Protein AF-A0A2S8BBG1-F1 (afdb_monomer_lite)

Structure (mmCIF, N/CA/C/O backbone):
data_AF-A0A2S8BBG1-F1
#
_entry.id   AF-A0A2S8BBG1-F1
#
loop_
_atom_site.group_PDB
_atom_site.id
_atom_site.type_symbol
_atom_site.label_atom_id
_atom_site.label_alt_id
_atom_site.label_comp_id
_atom_site.label_asym_id
_atom_site.label_entity_id
_atom_site.label_seq_id
_atom_site.pdbx_PDB_ins_code
_atom_site.Cartn_x
_atom_site.Cartn_y
_atom_site.Cartn_z
_atom_site.occupancy
_atom_site.B_iso_or_equiv
_atom_site.auth_seq_id
_atom_site.auth_comp_id
_atom_site.auth_asym_id
_atom_site.auth_atom_id
_atom_site.pdbx_PDB_model_num
ATOM 1 N N . MET A 1 1 ? 4.991 -4.164 9.583 1.00 54.44 1 MET A N 1
ATOM 2 C CA . MET A 1 1 ? 3.682 -4.073 10.264 1.00 54.44 1 MET A CA 1
ATOM 3 C C . MET A 1 1 ? 3.929 -3.989 11.759 1.00 54.44 1 MET A C 1
ATOM 5 O O . MET A 1 1 ? 4.217 -5.005 12.376 1.00 54.44 1 MET A O 1
ATOM 9 N N . GLN A 1 2 ? 3.918 -2.783 12.322 1.00 54.66 2 GLN A N 1
ATOM 10 C CA . GLN A 1 2 ? 3.895 -2.585 13.772 1.00 54.66 2 GLN A CA 1
ATOM 11 C C . GLN A 1 2 ? 2.486 -2.123 14.151 1.00 54.66 2 GLN A C 1
ATOM 13 O O . GLN A 1 2 ? 1.959 -1.215 13.516 1.00 54.66 2 GLN A O 1
ATOM 18 N N . GLY A 1 3 ? 1.893 -2.761 15.163 1.00 53.28 3 GLY A N 1
ATOM 19 C CA . GLY A 1 3 ? 0.555 -2.445 15.668 1.00 53.28 3 GLY A CA 1
ATOM 20 C C . GLY A 1 3 ? -0.488 -3.492 15.283 1.00 53.28 3 GLY A C 1
ATOM 21 O O . GLY A 1 3 ? -1.130 -3.376 14.252 1.00 53.28 3 GLY A O 1
ATOM 22 N N . ALA A 1 4 ? -0.654 -4.506 16.133 1.00 58.88 4 ALA A N 1
ATOM 23 C CA . ALA A 1 4 ? -1.824 -5.392 16.137 1.00 58.88 4 ALA A CA 1
ATOM 24 C C . ALA A 1 4 ? -2.414 -5.526 17.560 1.00 58.88 4 ALA A C 1
ATOM 26 O O . ALA A 1 4 ? -3.100 -6.491 17.868 1.00 58.88 4 ALA A O 1
ATOM 27 N N . GLY A 1 5 ? -2.114 -4.571 18.455 1.00 63.31 5 GLY A N 1
ATOM 28 C CA . GLY A 1 5 ? -2.513 -4.624 19.870 1.00 63.31 5 GLY A CA 1
ATOM 29 C C . GLY A 1 5 ? -3.910 -4.070 20.173 1.00 63.31 5 GLY A C 1
ATOM 30 O O . GLY A 1 5 ? -4.449 -4.356 21.232 1.00 63.31 5 GLY A O 1
ATOM 31 N N . HIS A 1 6 ? -4.506 -3.305 19.251 1.00 72.31 6 HIS A N 1
ATOM 32 C CA . HIS A 1 6 ? -5.814 -2.649 19.432 1.00 72.31 6 HIS A CA 1
ATOM 33 C C . HIS A 1 6 ? -6.809 -2.956 18.294 1.00 72.31 6 HIS A C 1
ATOM 35 O O . HIS A 1 6 ? -7.703 -2.163 18.024 1.00 72.31 6 HIS A O 1
ATOM 41 N N . GLY A 1 7 ? -6.634 -4.070 17.572 1.00 85.31 7 GLY A N 1
ATOM 42 C CA . GLY A 1 7 ? -7.541 -4.458 16.478 1.00 85.31 7 GLY A CA 1
ATOM 43 C C . GLY A 1 7 ? -7.472 -3.569 15.228 1.00 85.31 7 GLY A C 1
ATOM 44 O O . GLY A 1 7 ? -8.282 -3.724 14.319 1.0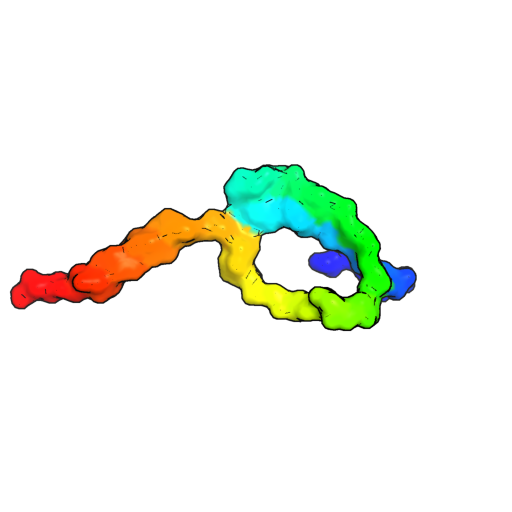0 85.31 7 GLY A O 1
ATOM 45 N N . VAL A 1 8 ? -6.487 -2.671 15.149 1.00 86.81 8 VAL A N 1
ATOM 46 C CA . VAL A 1 8 ? -6.245 -1.801 13.993 1.00 86.81 8 VAL A CA 1
ATOM 47 C C . VAL A 1 8 ? -4.806 -1.905 13.506 1.00 86.81 8 VAL A C 1
ATOM 49 O O . VAL A 1 8 ? -3.898 -2.217 14.276 1.00 86.81 8 VAL A O 1
ATOM 52 N N . MET A 1 9 ? -4.621 -1.602 12.228 1.00 88.00 9 MET A N 1
ATOM 53 C CA . MET A 1 9 ? -3.377 -1.656 11.477 1.00 88.00 9 MET A CA 1
ATOM 54 C C . MET A 1 9 ? -3.207 -0.349 10.705 1.00 88.00 9 MET A C 1
ATOM 56 O O . MET A 1 9 ? -4.098 0.057 9.959 1.00 88.00 9 MET A O 1
ATOM 60 N N . THR A 1 10 ? -2.050 0.292 10.847 1.00 89.19 10 THR A N 1
ATOM 61 C CA . THR A 1 10 ? -1.704 1.507 10.100 1.00 89.19 10 THR A CA 1
ATOM 62 C C . THR A 1 10 ? -0.771 1.152 8.945 1.00 89.19 10 THR A C 1
ATOM 64 O O . THR A 1 10 ? 0.294 0.568 9.153 1.00 89.19 10 THR A O 1
ATOM 67 N N . VAL A 1 11 ? -1.167 1.510 7.725 1.00 85.94 11 VAL A N 1
ATOM 68 C CA . VAL A 1 11 ? -0.450 1.237 6.474 1.00 85.94 11 VAL A CA 1
ATOM 69 C C . VAL A 1 11 ? 0.001 2.545 5.849 1.00 85.94 11 VAL A C 1
ATOM 71 O O . VAL A 1 11 ? -0.804 3.461 5.698 1.00 85.94 11 VAL A O 1
ATOM 74 N N . ARG A 1 12 ? 1.269 2.612 5.442 1.00 88.44 12 ARG A N 1
ATOM 75 C CA . ARG A 1 12 ? 1.792 3.659 4.561 1.00 88.44 12 ARG A CA 1
ATOM 76 C C . ARG A 1 12 ? 1.956 3.079 3.161 1.00 88.44 12 ARG A C 1
ATOM 78 O O . ARG A 1 12 ? 2.561 2.020 3.018 1.00 88.44 12 ARG A O 1
ATOM 85 N N . PHE A 1 13 ? 1.387 3.742 2.162 1.00 86.25 13 PHE A N 1
ATOM 86 C CA . PHE A 1 13 ? 1.414 3.292 0.771 1.00 86.25 13 PHE A CA 1
ATOM 87 C C . PHE A 1 13 ? 2.524 4.007 0.021 1.00 86.25 13 PHE A C 1
ATOM 89 O O . PHE A 1 13 ? 2.337 5.148 -0.373 1.00 86.25 13 PHE A O 1
ATOM 96 N N . GLU A 1 14 ? 3.659 3.355 -0.183 1.00 85.88 14 GLU A N 1
ATOM 97 C CA . GLU A 1 14 ? 4.786 3.923 -0.921 1.00 85.88 14 GLU A CA 1
ATOM 98 C C . GLU A 1 14 ? 5.543 2.837 -1.681 1.00 85.88 14 GLU A C 1
ATOM 100 O O . GLU A 1 14 ? 5.563 1.675 -1.273 1.00 85.88 14 GLU A O 1
ATOM 105 N N . THR A 1 15 ? 6.180 3.237 -2.774 1.00 81.44 15 THR A N 1
ATOM 106 C CA . THR A 1 15 ? 7.185 2.460 -3.495 1.00 81.44 15 THR A CA 1
ATOM 107 C C . THR A 1 15 ? 8.523 3.195 -3.478 1.00 81.44 15 THR A C 1
ATOM 109 O O . THR A 1 15 ? 8.629 4.336 -3.019 1.00 81.44 15 THR A O 1
ATOM 112 N N . ARG A 1 16 ? 9.569 2.559 -4.019 1.00 79.94 16 ARG A N 1
ATOM 113 C CA . ARG A 1 16 ? 10.875 3.201 -4.214 1.00 79.94 16 ARG A CA 1
ATOM 114 C C . ARG A 1 16 ? 10.770 4.529 -4.978 1.00 79.94 16 ARG A C 1
ATOM 116 O O . ARG A 1 16 ? 11.519 5.450 -4.660 1.00 79.94 16 ARG A O 1
ATOM 123 N N . SER A 1 17 ? 9.905 4.610 -5.992 1.00 81.56 17 SER A N 1
ATOM 124 C CA . SER A 1 17 ? 9.814 5.781 -6.872 1.00 81.56 17 SER A CA 1
ATOM 125 C C . SER A 1 17 ? 8.774 6.810 -6.419 1.00 81.56 17 SER A C 1
ATOM 127 O O . SER A 1 17 ? 8.938 7.994 -6.708 1.00 81.56 17 SER A O 1
ATOM 129 N N . SER A 1 18 ? 7.737 6.400 -5.674 1.00 82.25 18 SER A N 1
ATOM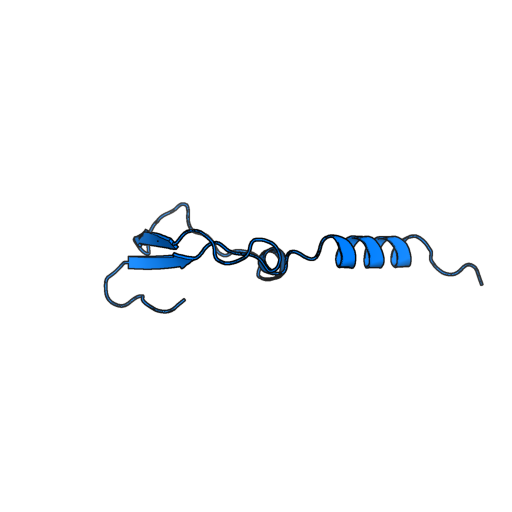 130 C CA . SER A 1 18 ? 6.635 7.298 -5.300 1.00 82.25 18 SER A CA 1
ATOM 131 C C . SER A 1 18 ? 6.986 8.317 -4.210 1.00 82.25 18 SER A C 1
ATOM 133 O O . SER A 1 18 ? 6.259 9.292 -4.038 1.00 82.25 18 SER A O 1
ATOM 135 N N . GLY A 1 19 ? 8.053 8.084 -3.435 1.00 81.31 19 GLY A N 1
ATOM 136 C CA . GLY A 1 19 ? 8.341 8.858 -2.219 1.00 81.31 19 GLY A CA 1
ATOM 137 C C . GLY A 1 19 ? 7.322 8.599 -1.092 1.00 81.31 19 GLY A C 1
ATOM 138 O O . GLY A 1 19 ? 6.519 7.669 -1.209 1.00 81.31 19 GLY A O 1
ATOM 139 N N . PRO A 1 20 ? 7.344 9.388 0.007 1.00 85.62 20 PRO A N 1
ATOM 140 C CA . PRO A 1 20 ? 6.444 9.199 1.144 1.00 85.62 20 PRO A CA 1
ATOM 141 C C . PRO A 1 20 ? 4.986 9.282 0.705 1.00 85.62 20 PRO A C 1
ATOM 143 O O . PRO A 1 20 ? 4.533 10.327 0.238 1.00 85.62 20 PRO A O 1
ATOM 146 N N . GLY A 1 21 ? 4.247 8.190 0.860 1.00 85.44 21 GLY A N 1
ATOM 147 C CA . GLY A 1 21 ? 2.863 8.145 0.410 1.00 85.44 21 GLY A CA 1
ATOM 148 C C . GLY A 1 21 ? 1.831 8.138 1.538 1.00 85.44 21 GLY A C 1
ATOM 149 O O . GLY A 1 21 ? 2.170 8.286 2.718 1.00 85.44 21 GLY A O 1
ATOM 150 N N . PRO A 1 22 ? 0.537 8.035 1.186 1.00 89.75 22 PRO A N 1
ATOM 151 C CA . PRO A 1 22 ? -0.549 8.237 2.132 1.00 89.75 22 PRO A CA 1
ATOM 152 C C . PRO A 1 22 ? -0.532 7.186 3.240 1.00 89.75 22 PRO A C 1
ATOM 154 O O . PRO A 1 22 ? -0.233 6.013 3.011 1.00 89.75 22 PRO A O 1
ATOM 157 N N . VAL A 1 23 ? -0.911 7.610 4.445 1.00 92.31 23 VAL A N 1
ATOM 158 C CA . VAL A 1 23 ? -1.075 6.735 5.608 1.00 92.31 23 VAL A CA 1
ATOM 159 C C . VAL A 1 23 ? -2.562 6.508 5.851 1.00 92.31 23 VAL A C 1
ATOM 161 O O . VAL A 1 23 ? -3.342 7.460 5.878 1.00 92.31 23 VAL A O 1
ATOM 164 N N . ARG A 1 24 ? -2.969 5.250 6.018 1.00 89.69 24 ARG A N 1
ATOM 165 C CA . ARG A 1 24 ? -4.352 4.865 6.322 1.00 89.69 24 ARG A CA 1
ATOM 166 C C . ARG A 1 24 ? -4.385 3.845 7.449 1.00 89.69 24 ARG A C 1
ATOM 168 O O . ARG A 1 24 ? -3.511 2.989 7.536 1.00 89.69 24 ARG A O 1
ATOM 175 N N . THR A 1 25 ? -5.425 3.916 8.266 1.00 90.94 25 THR A N 1
ATOM 176 C CA . THR A 1 25 ? -5.667 2.977 9.363 1.00 90.94 25 THR A CA 1
ATOM 177 C C . THR A 1 25 ? -6.877 2.120 9.032 1.00 90.94 25 THR A C 1
ATOM 179 O O . THR A 1 25 ? -7.904 2.646 8.605 1.00 90.94 25 THR A O 1
ATOM 182 N N . PHE A 1 26 ? -6.758 0.813 9.241 1.00 89.75 26 PHE A N 1
ATOM 183 C CA . PHE A 1 26 ? -7.799 -0.167 8.954 1.00 89.75 26 PHE A CA 1
ATOM 184 C C . PHE A 1 26 ? -8.013 -1.106 10.146 1.00 89.75 26 PHE A C 1
ATOM 186 O O . PHE A 1 26 ? -7.052 -1.387 10.866 1.00 89.75 26 PHE A O 1
ATOM 193 N N . PRO A 1 27 ? -9.229 -1.640 10.341 1.00 90.25 27 PRO A N 1
ATOM 194 C CA . PRO A 1 27 ? -9.442 -2.830 11.162 1.00 90.25 27 PRO A CA 1
ATOM 195 C C . PRO A 1 27 ? -8.594 -4.014 10.670 1.00 90.25 27 PRO A C 1
ATOM 197 O O . PRO A 1 27 ? -8.429 -4.197 9.460 1.00 90.25 27 PRO A O 1
ATOM 200 N N . VAL A 1 28 ? -8.062 -4.829 11.587 1.00 85.81 28 VAL A N 1
ATOM 201 C CA . VAL A 1 28 ? -7.204 -5.989 11.242 1.00 85.81 28 VAL A CA 1
ATOM 202 C C . VAL A 1 28 ? -7.926 -7.075 10.440 1.00 85.81 28 VAL A C 1
ATOM 204 O O . VAL A 1 28 ? -7.279 -7.859 9.754 1.00 85.81 28 VAL A O 1
ATOM 207 N N . ASP A 1 29 ? -9.252 -7.115 10.519 1.00 87.69 29 ASP A N 1
ATOM 208 C CA . ASP A 1 29 ? -10.145 -8.068 9.857 1.00 87.69 29 ASP A CA 1
ATOM 209 C C . ASP A 1 29 ? -10.764 -7.514 8.563 1.00 87.69 29 ASP A C 1
ATOM 211 O O . ASP A 1 29 ? -11.675 -8.116 7.993 1.00 87.69 29 ASP A O 1
ATOM 215 N N . THR A 1 30 ? -10.261 -6.379 8.064 1.00 88.94 30 THR A N 1
ATOM 216 C CA . THR A 1 30 ? -10.723 -5.792 6.801 1.00 88.94 30 THR A CA 1
ATOM 217 C C . THR A 1 30 ? -10.538 -6.791 5.657 1.00 88.94 30 THR A C 1
ATOM 219 O O . THR A 1 30 ? -9.418 -7.029 5.210 1.00 88.94 30 THR A O 1
ATOM 222 N N . ALA A 1 31 ? -11.643 -7.318 5.122 1.00 84.19 31 ALA A N 1
ATOM 223 C CA . ALA A 1 31 ? -11.635 -8.369 4.097 1.00 84.19 31 ALA A CA 1
ATOM 224 C C . ALA A 1 31 ? -10.915 -7.983 2.78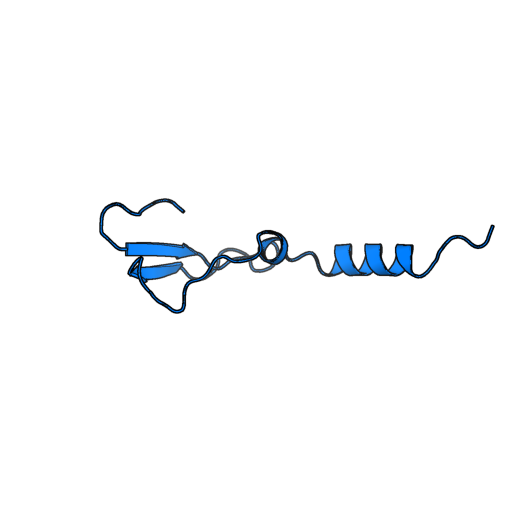9 1.00 84.19 31 ALA A C 1
ATOM 226 O O . ALA A 1 31 ? -10.446 -8.850 2.059 1.00 84.19 31 ALA A O 1
ATOM 227 N N . ALA A 1 32 ? -10.810 -6.684 2.490 1.00 84.19 32 ALA A N 1
ATOM 228 C CA . ALA A 1 32 ? -10.078 -6.178 1.328 1.00 84.19 32 ALA A CA 1
ATOM 229 C C . ALA A 1 32 ? -8.545 -6.181 1.513 1.00 84.19 32 ALA A C 1
ATOM 231 O O . ALA A 1 32 ? -7.815 -5.920 0.557 1.00 84.19 32 ALA A O 1
ATOM 232 N N . ILE A 1 33 ? -8.039 -6.455 2.721 1.00 83.69 33 ILE A N 1
ATOM 233 C CA . ILE A 1 33 ? -6.605 -6.538 3.007 1.00 83.69 33 ILE A CA 1
ATOM 234 C C . ILE A 1 33 ? -6.157 -7.986 2.849 1.00 83.69 33 ILE A C 1
ATOM 236 O O . ILE A 1 33 ? -6.597 -8.884 3.561 1.00 83.69 33 ILE A O 1
ATOM 240 N N . SER A 1 34 ? -5.228 -8.203 1.926 1.00 85.25 34 SER A N 1
ATOM 241 C CA . SER A 1 34 ? -4.619 -9.504 1.672 1.00 85.25 34 SER A CA 1
ATOM 242 C C . SER A 1 34 ? -3.097 -9.394 1.673 1.00 85.25 34 SER A C 1
ATOM 244 O O . SER A 1 34 ? -2.529 -8.298 1.688 1.00 85.25 34 SER A O 1
ATOM 246 N N . ARG A 1 35 ? -2.411 -10.541 1.704 1.00 83.44 35 ARG A N 1
ATOM 247 C CA . ARG A 1 35 ? -0.953 -10.563 1.565 1.00 83.44 35 ARG A CA 1
ATOM 248 C C . ARG A 1 35 ? -0.572 -10.110 0.158 1.00 83.44 35 ARG A C 1
ATOM 250 O O . ARG A 1 35 ? -0.977 -10.738 -0.813 1.00 83.44 35 ARG A O 1
ATOM 257 N N . ALA A 1 36 ? 0.245 -9.067 0.076 1.00 83.12 36 ALA A N 1
ATOM 258 C CA . ALA A 1 36 ? 0.861 -8.639 -1.171 1.00 83.12 36 ALA A CA 1
ATOM 259 C C . ALA A 1 36 ? 2.142 -9.438 -1.453 1.00 83.12 36 ALA A C 1
ATOM 261 O O . ALA A 1 36 ? 2.814 -9.904 -0.525 1.00 83.12 36 ALA A O 1
ATOM 262 N N . ASN A 1 37 ? 2.503 -9.555 -2.730 1.00 83.81 37 ASN A N 1
ATOM 263 C CA . ASN A 1 37 ? 3.834 -9.999 -3.114 1.00 83.81 37 ASN A CA 1
ATOM 264 C C . ASN A 1 37 ? 4.845 -8.895 -2.740 1.00 83.81 37 ASN A C 1
ATOM 266 O O . ASN A 1 37 ? 4.687 -7.756 -3.180 1.00 83.81 37 ASN A O 1
ATOM 270 N N . PRO A 1 38 ? 5.888 -9.185 -1.940 1.00 79.31 38 PRO A N 1
ATOM 271 C CA . PRO A 1 38 ? 6.857 -8.168 -1.531 1.00 79.31 38 PRO A CA 1
ATOM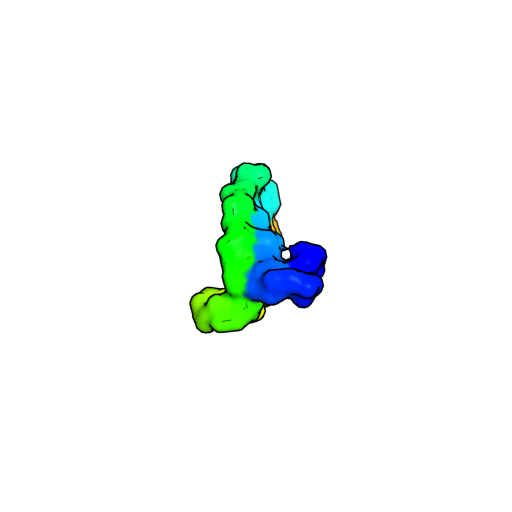 272 C C . PRO A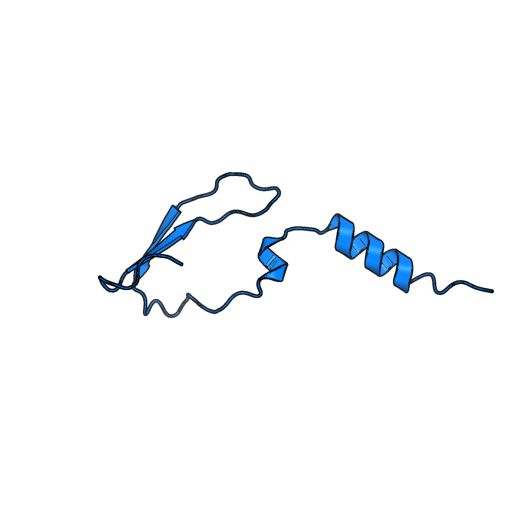 1 38 ? 7.646 -7.571 -2.706 1.00 79.31 38 PRO A C 1
ATOM 274 O O . PRO A 1 38 ? 8.131 -6.446 -2.595 1.00 79.31 38 PRO A O 1
ATOM 277 N N . VAL A 1 39 ? 7.762 -8.291 -3.828 1.00 82.56 39 VAL A N 1
ATOM 278 C CA . VAL A 1 39 ? 8.455 -7.805 -5.032 1.00 82.56 39 VAL A CA 1
ATOM 279 C C . VAL A 1 39 ? 7.724 -6.612 -5.655 1.00 82.56 39 VAL A C 1
ATOM 281 O O . VAL A 1 39 ? 8.378 -5.700 -6.155 1.00 82.56 39 VAL A O 1
ATOM 284 N N . ASP A 1 40 ? 6.396 -6.550 -5.544 1.00 78.94 40 ASP A N 1
ATOM 285 C CA . ASP A 1 40 ? 5.593 -5.463 -6.121 1.00 78.94 40 ASP A CA 1
ATOM 286 C C . ASP A 1 40 ? 5.914 -4.105 -5.470 1.00 78.94 40 ASP A C 1
ATOM 288 O O . ASP A 1 40 ? 5.791 -3.060 -6.101 1.00 78.94 40 ASP A O 1
ATOM 292 N N . SER A 1 41 ? 6.386 -4.101 -4.218 1.00 76.12 41 SER A N 1
ATOM 293 C CA . SER A 1 41 ? 6.784 -2.872 -3.508 1.00 76.12 41 SER A CA 1
ATOM 294 C C . SER A 1 41 ? 8.136 -2.313 -3.964 1.00 76.12 41 SER A C 1
ATOM 296 O O . SER A 1 41 ? 8.468 -1.168 -3.650 1.00 76.12 41 SER A O 1
ATOM 298 N N . LEU A 1 42 ? 8.937 -3.112 -4.680 1.00 82.62 42 LEU A N 1
ATOM 299 C CA . LEU A 1 42 ? 10.261 -2.694 -5.137 1.00 82.62 42 LEU A CA 1
ATOM 300 C C . LEU A 1 42 ? 10.174 -1.661 -6.255 1.00 82.62 42 LEU A C 1
ATOM 302 O O . LEU A 1 42 ? 11.030 -0.777 -6.304 1.00 82.62 42 LEU A O 1
ATOM 306 N N . ASP A 1 43 ? 9.134 -1.751 -7.093 1.00 78.38 43 ASP A N 1
ATOM 307 C CA . ASP A 1 43 ? 8.872 -0.814 -8.187 1.00 78.38 43 ASP A CA 1
ATOM 308 C C . ASP A 1 43 ? 10.103 -0.653 -9.095 1.00 78.38 43 ASP A C 1
ATOM 310 O O . ASP A 1 43 ? 10.683 0.423 -9.248 1.00 78.38 43 ASP A O 1
ATOM 314 N N . TRP A 1 44 ? 10.569 -1.791 -9.631 1.00 82.94 44 TRP A N 1
ATOM 315 C CA . TRP A 1 44 ? 11.743 -1.889 -10.508 1.00 82.94 44 TRP A CA 1
ATOM 316 C C . TRP A 1 44 ? 11.375 -2.264 -11.957 1.00 82.94 44 TRP A C 1
ATOM 318 O O . TRP A 1 44 ? 11.903 -3.254 -12.477 1.00 82.94 44 TRP A O 1
ATOM 328 N N . PRO A 1 45 ? 10.503 -1.502 -12.643 1.00 79.12 45 PRO A N 1
ATOM 329 C CA . PRO A 1 45 ? 10.113 -1.820 -14.016 1.00 79.12 45 PRO A CA 1
ATOM 330 C C . PRO A 1 45 ? 11.328 -1.863 -14.955 1.00 79.12 45 PRO A C 1
ATOM 332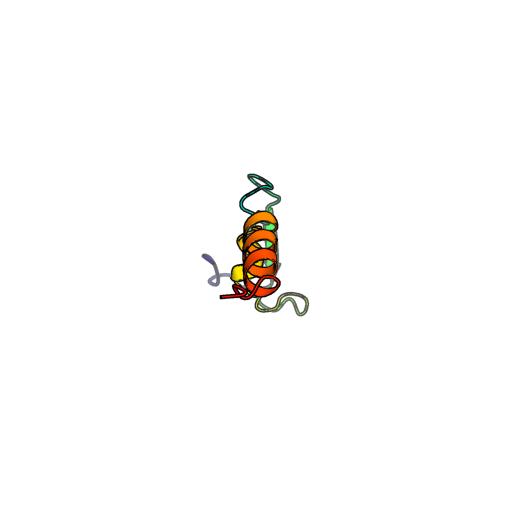 O O . PRO A 1 45 ? 11.442 -2.778 -15.765 1.00 79.12 45 PRO A O 1
ATOM 335 N N . ASP A 1 46 ? 12.299 -0.965 -14.768 1.00 80.69 46 ASP A N 1
ATOM 336 C CA . ASP A 1 46 ? 13.527 -0.929 -15.570 1.00 80.69 46 ASP A CA 1
ATOM 337 C C . ASP A 1 46 ? 14.405 -2.173 -15.386 1.00 80.69 46 ASP A C 1
ATOM 339 O O . ASP A 1 46 ? 15.045 -2.633 -16.330 1.00 80.69 46 ASP A O 1
ATOM 343 N N . PHE A 1 47 ? 14.473 -2.722 -14.170 1.00 77.75 47 PHE A N 1
ATOM 344 C CA . PHE A 1 47 ? 15.257 -3.930 -13.899 1.00 77.75 47 PHE A CA 1
ATOM 345 C C . PHE A 1 47 ? 14.603 -5.154 -14.539 1.00 77.75 47 PHE A C 1
ATOM 347 O O . PHE A 1 47 ? 15.283 -5.937 -15.197 1.00 77.75 47 PHE A O 1
ATOM 354 N N . VAL A 1 48 ? 13.282 -5.288 -14.390 1.00 82.75 48 VAL A N 1
ATOM 355 C CA . VAL A 1 48 ? 12.513 -6.378 -15.004 1.00 82.75 48 VAL A CA 1
ATOM 356 C C . VAL A 1 48 ? 12.596 -6.298 -16.529 1.00 82.75 48 VAL A C 1
ATOM 358 O O . VAL A 1 48 ? 12.838 -7.314 -17.175 1.00 82.75 48 VAL A O 1
ATOM 361 N N . ALA A 1 49 ? 12.489 -5.097 -17.106 1.00 83.94 49 ALA A N 1
ATOM 362 C CA . ALA A 1 49 ? 12.647 -4.886 -18.543 1.00 83.94 49 ALA A CA 1
ATOM 363 C C . ALA A 1 49 ? 14.048 -5.287 -19.039 1.00 83.94 49 ALA A C 1
ATOM 365 O O . ALA A 1 49 ? 14.170 -5.933 -20.078 1.00 83.94 49 ALA A O 1
ATOM 366 N N . LYS A 1 50 ? 15.106 -4.959 -18.283 1.00 82.56 50 LYS A N 1
ATOM 367 C CA . LYS A 1 50 ? 16.482 -5.377 -18.603 1.00 82.56 50 LYS A CA 1
ATOM 368 C C . LYS A 1 50 ? 16.673 -6.890 -18.522 1.00 82.56 50 LYS A C 1
ATOM 370 O O . LYS A 1 50 ? 17.319 -7.449 -19.400 1.00 82.56 50 LYS A O 1
ATOM 375 N N . LEU A 1 51 ? 16.119 -7.544 -17.500 1.00 83.06 51 LEU A N 1
ATOM 376 C CA . LEU A 1 51 ? 16.204 -8.999 -17.356 1.00 83.06 51 LEU A CA 1
ATOM 377 C C . LEU A 1 51 ? 15.481 -9.708 -18.509 1.00 83.06 51 LEU A C 1
ATOM 379 O O . LEU A 1 51 ? 16.051 -10.589 -19.138 1.00 83.06 51 LEU A O 1
ATOM 383 N N . ALA A 1 52 ? 14.273 -9.252 -18.851 1.00 82.62 52 ALA A N 1
ATOM 384 C CA . ALA A 1 52 ? 13.513 -9.789 -19.976 1.00 82.62 52 ALA A CA 1
ATOM 385 C C . ALA A 1 52 ? 14.231 -9.588 -21.323 1.00 82.62 52 ALA A C 1
ATOM 387 O O . ALA A 1 52 ? 14.195 -10.471 -22.175 1.00 82.62 52 ALA A O 1
ATOM 388 N N . ALA A 1 53 ? 14.908 -8.451 -21.519 1.00 83.38 53 ALA A N 1
ATOM 389 C CA . ALA A 1 53 ? 15.713 -8.204 -22.715 1.00 83.38 53 ALA A CA 1
ATOM 390 C C . ALA A 1 53 ? 16.953 -9.114 -22.796 1.00 83.38 53 ALA A C 1
ATOM 392 O O . ALA A 1 53 ? 17.323 -9.527 -23.892 1.00 83.38 53 ALA A O 1
ATOM 393 N N . ALA A 1 54 ? 17.573 -9.439 -21.656 1.00 76.75 54 ALA A N 1
ATOM 394 C CA . ALA A 1 54 ? 18.682 -10.390 -21.586 1.00 76.75 54 ALA A CA 1
ATOM 395 C C . ALA A 1 54 ? 18.222 -11.834 -21.860 1.00 76.75 54 ALA A C 1
ATOM 397 O O . ALA A 1 54 ? 18.875 -12.540 -22.618 1.00 76.75 54 ALA A O 1
ATOM 398 N N . ASP A 1 55 ? 17.068 -12.248 -21.326 1.00 77.38 55 ASP A N 1
ATOM 399 C CA . ASP A 1 55 ? 16.485 -13.574 -21.593 1.00 77.38 55 ASP A CA 1
ATOM 400 C C . ASP A 1 55 ? 16.015 -13.732 -23.053 1.00 77.38 55 ASP A C 1
ATOM 402 O O . ASP A 1 55 ? 16.075 -14.824 -23.618 1.00 77.38 55 ASP A O 1
ATOM 406 N N . ALA A 1 56 ? 15.543 -12.649 -23.681 1.00 74.94 56 ALA A N 1
ATOM 407 C CA . ALA A 1 56 ? 15.091 -12.645 -25.075 1.00 74.94 56 ALA A CA 1
ATOM 408 C C . ALA A 1 56 ? 16.240 -12.669 -26.098 1.00 74.94 56 ALA A C 1
ATOM 410 O O . ALA A 1 56 ? 16.012 -12.992 -27.266 1.00 74.94 56 ALA A O 1
ATOM 411 N N . HIS A 1 57 ? 17.462 -12.354 -25.665 1.00 60.09 57 HIS A N 1
ATOM 412 C CA . HIS A 1 57 ? 18.686 -12.545 -26.433 1.00 60.09 57 HIS A CA 1
ATOM 413 C C . HIS A 1 57 ? 19.523 -13.658 -25.791 1.00 60.09 57 HIS A C 1
ATOM 415 O O . HIS A 1 57 ? 20.542 -13.370 -25.161 1.00 60.09 57 HIS A O 1
ATOM 421 N N . PRO A 1 58 ? 19.132 -14.940 -25.948 1.00 58.97 58 PRO A N 1
ATOM 422 C CA . PRO A 1 58 ? 20.057 -16.022 -25.666 1.00 58.97 58 PRO A CA 1
ATOM 423 C C . PRO A 1 58 ? 21.212 -15.853 -26.652 1.00 58.97 58 PRO A C 1
ATOM 425 O O . PRO A 1 58 ? 20.982 -15.854 -27.860 1.00 58.97 58 PRO A O 1
ATOM 428 N N . ASP A 1 59 ? 22.415 -15.612 -26.136 1.00 60.47 59 ASP A N 1
ATOM 429 C CA . ASP A 1 59 ? 23.639 -15.488 -26.925 1.00 60.47 59 ASP A CA 1
ATOM 430 C C . ASP A 1 59 ? 23.641 -16.509 -28.072 1.00 60.47 59 ASP A C 1
ATOM 432 O O . ASP A 1 59 ? 23.711 -17.723 -27.855 1.00 60.47 59 ASP A O 1
ATOM 436 N N . THR A 1 60 ? 23.557 -16.008 -29.305 1.00 56.69 60 THR A N 1
ATOM 437 C CA . THR A 1 60 ? 23.981 -16.760 -30.481 1.00 56.69 60 THR A CA 1
ATOM 438 C C . THR A 1 60 ? 25.505 -16.803 -30.419 1.00 56.69 60 THR A C 1
ATOM 440 O O . THR A 1 60 ? 26.173 -15.892 -30.912 1.00 56.69 60 THR A O 1
ATOM 443 N N . LEU A 1 61 ? 26.035 -17.830 -29.752 1.00 46.09 61 LEU A N 1
ATOM 444 C CA . LEU A 1 61 ? 27.388 -18.334 -29.992 1.00 46.09 61 LEU A CA 1
ATOM 445 C C . LEU A 1 61 ? 27.441 -19.081 -31.329 1.00 46.09 61 LEU A C 1
ATOM 447 O O . LEU A 1 61 ? 26.461 -19.795 -31.647 1.00 46.09 61 LEU A O 1
#

Organism: NCBI:txid1858794

pLDDT: mean 79.2, std 10.89, range [46.09, 92.31]

Secondary structure (DSSP, 8-state):
----SSSEEEEE---TTT-S--EEEEETT-TT--PPPGGGGT--HHHHHHHHHHHHS----

Sequence (61 aa):
MQGAGHGVMTVRFETRSSGPGPVRTFPVDTAAISRANPVDSLDWPDFVAKLAAADAHPDTL

Foldseek 3Di:
DPDPPPQKDKDFDAAPPRPGGDIDMDGPVPPPDDDDDPVVRHPCPVVVVVVVVCVVCPDPD

Radius of gyration: 17.9 Å; chains: 1; bounding box: 39×28×50 Å